Protein AF-A0A8H5P3X4-F1 (afdb_monomer_lite)

Organism: Gibberella subglutinans (NCBI:txid42677)

Foldseek 3Di:
DVVVVVVLVVVQVVVCVVPQWGFPDDDPDTDIDHPPPDDPVNVVVVCVVLVVLVPDDPVPFQQDPPCPSPDTCSDDPVD

Structure (mmCIF, N/CA/C/O backbone):
data_AF-A0A8H5P3X4-F1
#
_entry.id   AF-A0A8H5P3X4-F1
#
loop_
_atom_site.group_PDB
_atom_site.id
_atom_site.type_symbol
_atom_site.label_atom_id
_atom_site.label_alt_id
_atom_site.label_comp_id
_atom_site.label_asym_id
_atom_site.label_entity_id
_atom_site.label_seq_id
_atom_site.pdbx_PDB_ins_code
_atom_site.Cartn_x
_atom_site.Cartn_y
_atom_site.Cartn_z
_atom_site.occupancy
_atom_site.B_iso_or_equiv
_atom_site.auth_seq_id
_atom_site.auth_comp_id
_atom_site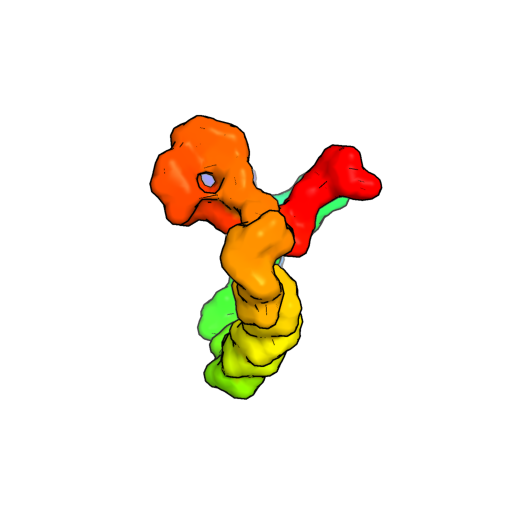.auth_asym_id
_atom_site.auth_atom_id
_atom_site.pdbx_PDB_model_num
ATOM 1 N N . MET A 1 1 ? 27.390 4.798 -10.800 1.00 82.88 1 MET A N 1
ATOM 2 C CA . MET A 1 1 ? 26.125 4.988 -10.052 1.00 82.88 1 MET A CA 1
ATOM 3 C C . MET A 1 1 ? 24.981 5.292 -11.013 1.00 82.88 1 MET A C 1
ATOM 5 O O . MET A 1 1 ? 24.060 4.495 -11.064 1.00 82.88 1 MET A O 1
ATOM 9 N N . ALA A 1 2 ? 25.078 6.339 -11.845 1.00 95.69 2 ALA A N 1
ATOM 10 C CA . ALA A 1 2 ? 24.055 6.661 -12.850 1.00 95.69 2 ALA A CA 1
ATOM 11 C C . ALA A 1 2 ? 23.736 5.504 -13.822 1.00 95.69 2 ALA A C 1
ATOM 13 O O . ALA A 1 2 ? 22.567 5.207 -14.038 1.00 95.69 2 ALA A O 1
ATOM 14 N N . ASP A 1 3 ? 24.750 4.796 -14.336 1.00 98.00 3 ASP A N 1
ATOM 15 C CA . ASP A 1 3 ? 24.527 3.680 -15.273 1.00 98.00 3 ASP A CA 1
ATOM 16 C C . ASP A 1 3 ? 23.718 2.530 -14.660 1.00 98.00 3 ASP A C 1
ATOM 18 O O . ASP A 1 3 ? 22.872 1.944 -15.329 1.00 98.00 3 ASP A O 1
ATOM 22 N N . ALA A 1 4 ? 23.937 2.239 -13.373 1.00 95.12 4 ALA A N 1
ATOM 23 C CA . ALA A 1 4 ? 23.187 1.211 -12.656 1.00 95.12 4 ALA A CA 1
ATOM 24 C C . ALA A 1 4 ? 21.710 1.609 -12.506 1.00 95.12 4 ALA A C 1
ATOM 26 O O . ALA A 1 4 ? 20.835 0.801 -12.799 1.00 95.12 4 ALA A O 1
ATOM 27 N N . CYS A 1 5 ? 21.434 2.872 -12.158 1.00 94.44 5 CYS A N 1
ATOM 28 C CA . CYS A 1 5 ? 20.070 3.405 -12.108 1.00 94.44 5 CYS A CA 1
ATOM 29 C C . CYS A 1 5 ? 19.381 3.343 -13.481 1.00 94.44 5 CYS A C 1
ATOM 31 O O . CYS A 1 5 ? 18.225 2.948 -13.581 1.00 94.44 5 CYS A O 1
ATOM 33 N N . ILE A 1 6 ? 20.086 3.703 -14.558 1.00 96.62 6 ILE A N 1
ATOM 34 C CA . ILE A 1 6 ? 19.537 3.641 -15.922 1.00 96.62 6 ILE A CA 1
ATOM 35 C C . ILE A 1 6 ? 19.232 2.193 -16.317 1.00 96.62 6 ILE A C 1
ATOM 37 O O . ILE A 1 6 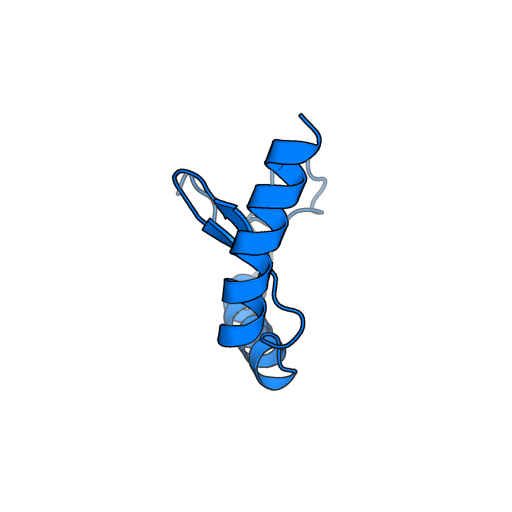? 18.191 1.922 -16.915 1.00 96.62 6 ILE A O 1
ATOM 41 N N . GLN A 1 7 ? 20.126 1.261 -15.986 1.00 95.69 7 GLN A N 1
ATOM 42 C CA . GLN A 1 7 ? 19.921 -0.153 -16.273 1.00 95.69 7 GLN A CA 1
ATOM 43 C C . GLN A 1 7 ? 18.712 -0.714 -15.515 1.00 95.69 7 GLN A C 1
ATOM 45 O O . GLN A 1 7 ? 17.898 -1.419 -16.109 1.00 95.69 7 GLN A O 1
ATOM 50 N N . GLU A 1 8 ? 18.556 -0.362 -14.240 1.00 93.44 8 GLU A N 1
ATOM 51 C CA . GLU A 1 8 ? 17.390 -0.730 -13.436 1.00 93.44 8 GLU A CA 1
ATOM 52 C C . GLU A 1 8 ? 16.088 -0.179 -14.038 1.00 93.44 8 GLU A C 1
ATOM 54 O O . GLU A 1 8 ? 15.125 -0.925 -14.216 1.00 93.44 8 GLU A O 1
ATOM 59 N N . LEU A 1 9 ? 16.070 1.100 -14.432 1.00 94.06 9 LEU A N 1
ATOM 60 C CA . LEU A 1 9 ? 14.903 1.724 -15.063 1.00 94.06 9 LEU A CA 1
ATOM 61 C C . LEU A 1 9 ? 14.499 1.025 -16.365 1.00 94.06 9 LEU A C 1
ATOM 63 O O . LEU A 1 9 ? 13.309 0.843 -16.608 1.00 94.06 9 LEU A O 1
ATOM 67 N N . ARG A 1 10 ? 15.461 0.588 -17.188 1.00 95.19 10 ARG A N 1
ATOM 68 C CA . ARG A 1 10 ? 15.174 -0.173 -18.418 1.00 95.19 10 ARG A CA 1
ATOM 69 C C . ARG A 1 10 ? 14.525 -1.525 -18.129 1.00 95.19 10 ARG A C 1
ATOM 71 O O . ARG A 1 10 ? 13.603 -1.911 -18.836 1.00 95.19 10 ARG A O 1
ATOM 78 N N . ILE A 1 11 ? 14.979 -2.223 -17.088 1.00 92.56 11 ILE A N 1
ATOM 79 C CA . ILE A 1 11 ? 14.378 -3.495 -16.661 1.00 92.56 11 ILE A CA 1
ATOM 80 C C . ILE A 1 11 ? 12.950 -3.259 -16.152 1.00 92.56 11 ILE A C 1
ATOM 82 O O . ILE A 1 11 ? 12.026 -3.977 -16.530 1.00 92.56 11 ILE A O 1
ATOM 86 N N . LYS A 1 12 ? 12.747 -2.225 -15.328 1.00 93.62 12 LYS A N 1
ATOM 87 C CA . LYS A 1 12 ? 11.423 -1.876 -14.792 1.00 93.62 12 LYS A CA 1
ATOM 88 C C . LYS A 1 12 ? 10.461 -1.380 -15.879 1.00 93.62 12 LYS A C 1
ATOM 90 O O . LYS A 1 12 ? 9.262 -1.606 -15.748 1.00 93.62 12 LYS A O 1
ATOM 95 N N . ALA A 1 13 ? 10.965 -0.769 -16.953 1.00 95.19 13 ALA A N 1
ATOM 96 C CA . ALA A 1 13 ? 10.153 -0.345 -18.093 1.00 95.19 13 ALA A CA 1
ATOM 97 C C . ALA A 1 13 ? 9.478 -1.531 -18.807 1.00 95.19 13 ALA A C 1
ATOM 99 O O . ALA A 1 13 ? 8.273 -1.469 -19.029 1.00 95.19 13 ALA A O 1
ATOM 100 N N . ASP A 1 14 ? 10.199 -2.630 -19.074 1.00 94.94 14 ASP A N 1
ATOM 101 C CA . ASP A 1 14 ? 9.605 -3.851 -19.660 1.00 94.94 14 ASP A CA 1
ATOM 102 C C . ASP A 1 14 ? 8.483 -4.415 -18.774 1.00 94.94 14 ASP A C 1
ATOM 104 O O . ASP A 1 14 ? 7.391 -4.748 -19.240 1.00 94.94 14 ASP A O 1
ATOM 108 N N . LEU A 1 15 ? 8.723 -4.467 -17.460 1.00 93.06 15 LEU A N 1
ATOM 109 C CA . LEU A 1 15 ? 7.719 -4.932 -16.507 1.00 93.06 15 LEU A CA 1
ATOM 110 C C . LEU A 1 15 ? 6.476 -4.031 -16.504 1.00 93.06 15 LEU A C 1
ATOM 112 O O . LEU A 1 15 ? 5.351 -4.539 -16.486 1.00 93.06 15 LEU A O 1
ATOM 116 N N . TYR A 1 16 ? 6.667 -2.713 -16.549 1.00 94.69 16 TYR A N 1
ATOM 117 C CA . TYR A 1 16 ? 5.572 -1.753 -16.606 1.00 94.69 16 TYR A CA 1
ATOM 118 C C . TYR A 1 16 ? 4.765 -1.876 -17.900 1.00 94.69 16 TYR A C 1
ATOM 120 O O . TYR A 1 16 ? 3.542 -1.938 -17.830 1.00 94.69 16 TYR A O 1
ATOM 128 N N . GLU A 1 17 ? 5.407 -1.982 -19.066 1.00 95.44 17 GLU A N 1
ATOM 129 C CA . GLU A 1 17 ? 4.702 -2.155 -20.345 1.00 95.44 17 GLU A CA 1
ATOM 130 C C . GLU A 1 17 ? 3.810 -3.403 -20.347 1.00 95.44 17 GLU A C 1
ATOM 132 O O . GLU A 1 17 ? 2.707 -3.391 -20.893 1.00 95.44 17 GLU A O 1
ATOM 137 N N . ARG A 1 18 ? 4.259 -4.475 -19.688 1.00 94.25 18 ARG A N 1
ATOM 138 C CA . ARG A 1 18 ? 3.535 -5.749 -19.629 1.00 94.25 18 ARG A CA 1
ATOM 139 C C . ARG A 1 18 ? 2.419 -5.788 -18.589 1.00 94.25 18 ARG A C 1
ATOM 141 O O . ARG A 1 18 ? 1.481 -6.564 -18.754 1.00 94.25 18 ARG A O 1
ATOM 148 N N . THR A 1 19 ? 2.540 -5.032 -17.497 1.00 93.19 19 THR A N 1
ATOM 149 C CA . THR A 1 19 ? 1.673 -5.201 -16.312 1.00 93.19 19 THR A CA 1
ATOM 150 C C . THR A 1 19 ? 0.968 -3.931 -15.847 1.00 93.19 19 THR A C 1
ATOM 152 O O . THR A 1 19 ? -0.010 -4.019 -15.111 1.00 93.19 19 THR A O 1
ATOM 155 N N . GLY A 1 20 ? 1.453 -2.751 -16.232 1.00 94.56 20 GLY A N 1
ATOM 156 C CA . GLY A 1 20 ? 1.047 -1.469 -15.653 1.00 94.56 20 GLY A CA 1
ATOM 157 C C . GLY A 1 20 ? 1.507 -1.264 -14.201 1.00 94.56 20 GLY A C 1
ATOM 158 O O . GLY A 1 20 ? 1.018 -0.353 -13.530 1.00 94.56 20 GLY A O 1
ATOM 159 N N . LEU A 1 21 ? 2.416 -2.107 -13.694 1.00 94.62 21 LEU A N 1
ATOM 160 C CA . LEU A 1 21 ? 2.917 -2.080 -12.318 1.00 94.62 21 LEU A CA 1
ATOM 161 C C . LEU A 1 21 ? 4.411 -1.745 -12.284 1.00 94.62 21 LEU A C 1
ATOM 163 O O . LEU A 1 21 ? 5.174 -2.174 -13.147 1.00 94.62 21 LEU A O 1
ATOM 167 N N . ILE A 1 22 ? 4.838 -1.007 -11.257 1.00 94.44 22 ILE A N 1
ATOM 168 C CA . ILE A 1 22 ? 6.248 -0.656 -11.032 1.00 94.44 22 ILE A CA 1
ATOM 169 C C . ILE A 1 22 ? 6.669 -1.093 -9.624 1.00 94.44 22 ILE A C 1
ATOM 171 O O . ILE A 1 22 ? 6.099 -0.595 -8.651 1.00 94.44 22 ILE A O 1
ATOM 175 N N . PRO A 1 23 ? 7.682 -1.962 -9.470 1.00 92.06 23 PRO A N 1
ATOM 176 C CA . PRO A 1 23 ? 8.289 -2.241 -8.174 1.00 92.06 23 PRO A CA 1
ATOM 177 C C . PRO A 1 23 ? 9.051 -1.019 -7.660 1.00 92.06 23 PRO A C 1
ATOM 179 O O . PRO A 1 23 ? 10.023 -0.570 -8.275 1.00 92.06 23 PRO A O 1
ATOM 182 N N . VAL A 1 24 ? 8.607 -0.485 -6.523 1.00 91.44 24 VAL A N 1
ATOM 183 C CA . VAL A 1 24 ? 9.247 0.651 -5.834 1.00 91.44 24 VAL A CA 1
ATOM 184 C C . VAL A 1 24 ? 10.092 0.209 -4.640 1.00 91.44 24 VAL A C 1
ATOM 186 O O . VAL A 1 24 ? 10.966 0.947 -4.200 1.00 91.44 24 VAL A O 1
ATOM 189 N N . TYR A 1 25 ? 9.862 -1.009 -4.150 1.00 90.38 25 TYR A N 1
ATOM 190 C CA . TYR A 1 25 ? 10.710 -1.695 -3.183 1.00 90.38 25 TYR A CA 1
ATOM 191 C C . TYR A 1 25 ? 10.744 -3.173 -3.562 1.00 90.38 25 TYR A C 1
ATOM 193 O O . TYR A 1 25 ? 9.683 -3.780 -3.679 1.00 90.38 25 TYR A O 1
ATOM 201 N N . ASP A 1 26 ? 11.923 -3.729 -3.816 1.00 85.19 26 ASP A N 1
ATOM 202 C CA . ASP A 1 26 ? 12.118 -5.077 -4.358 1.00 85.19 26 ASP A CA 1
ATOM 203 C C . ASP A 1 26 ? 13.255 -5.812 -3.631 1.00 85.19 26 ASP A C 1
ATOM 205 O O . ASP A 1 26 ? 14.302 -6.119 -4.196 1.00 85.19 26 ASP A O 1
ATOM 209 N N . TYR A 1 27 ? 13.034 -6.108 -2.344 1.00 86.31 27 TYR A N 1
ATOM 210 C CA . TYR A 1 27 ? 13.971 -6.885 -1.522 1.00 86.31 27 TYR A CA 1
ATOM 211 C C . TYR A 1 27 ? 13.338 -8.199 -1.031 1.00 86.31 27 TYR A C 1
ATOM 213 O O . TYR A 1 27 ? 12.927 -9.030 -1.837 1.00 86.31 27 TYR A O 1
ATOM 221 N N . SER A 1 28 ? 13.236 -8.412 0.283 1.00 90.06 28 SER A N 1
ATOM 222 C CA . SER A 1 28 ? 12.567 -9.577 0.883 1.00 90.06 28 SER A CA 1
ATOM 223 C C . SER A 1 28 ? 11.041 -9.539 0.742 1.00 90.06 28 SER A C 1
ATOM 225 O O . SER A 1 28 ? 10.387 -10.573 0.845 1.00 90.06 28 SER A O 1
ATOM 227 N N . ALA A 1 29 ? 10.483 -8.355 0.494 1.00 86.94 29 ALA A N 1
ATOM 228 C CA . ALA A 1 29 ? 9.097 -8.123 0.122 1.00 86.94 29 ALA A CA 1
ATOM 229 C C . ALA A 1 29 ? 9.056 -7.114 -1.031 1.00 86.94 29 ALA A C 1
ATOM 231 O O . ALA A 1 29 ? 9.958 -6.279 -1.163 1.00 86.94 29 ALA A O 1
ATOM 232 N N . ALA A 1 30 ? 8.008 -7.197 -1.852 1.00 87.56 30 ALA A N 1
ATOM 233 C CA . ALA A 1 30 ? 7.803 -6.290 -2.969 1.00 87.56 30 ALA A CA 1
ATOM 234 C C . ALA A 1 30 ? 6.688 -5.284 -2.660 1.00 87.56 30 ALA A C 1
ATOM 236 O O . ALA A 1 30 ? 5.577 -5.678 -2.308 1.00 87.56 30 ALA A O 1
ATOM 237 N N . VAL A 1 31 ? 6.967 -3.994 -2.844 1.00 92.75 31 VAL A N 1
ATOM 238 C CA . VAL A 1 31 ? 5.942 -2.945 -2.908 1.00 92.75 31 VAL A CA 1
ATOM 239 C C . VAL A 1 31 ? 5.792 -2.534 -4.363 1.00 92.75 31 VAL A C 1
ATOM 241 O O . VAL A 1 31 ? 6.758 -2.117 -5.008 1.00 92.75 31 VAL A O 1
ATOM 244 N N . LEU A 1 32 ? 4.573 -2.664 -4.878 1.00 93.31 32 LEU A N 1
ATOM 245 C CA . LEU A 1 32 ? 4.225 -2.319 -6.249 1.00 93.31 32 LEU A CA 1
ATOM 246 C C . LEU A 1 32 ? 3.416 -1.029 -6.266 1.00 93.31 32 LEU A C 1
ATOM 248 O O . LEU A 1 32 ? 2.490 -0.843 -5.479 1.00 93.31 32 LEU A O 1
ATOM 252 N N . LYS A 1 33 ? 3.739 -0.160 -7.215 1.00 94.50 33 LYS A N 1
ATOM 253 C CA . LYS A 1 33 ? 2.958 1.020 -7.548 1.00 94.50 33 LYS A CA 1
ATOM 254 C C . LYS A 1 33 ? 2.118 0.740 -8.788 1.00 94.50 33 LYS A C 1
ATOM 256 O O . LYS A 1 33 ? 2.618 0.188 -9.766 1.00 94.50 33 LYS A O 1
ATOM 261 N N . SER A 1 34 ? 0.865 1.182 -8.759 1.00 94.06 34 SER A N 1
ATOM 262 C CA . SER A 1 34 ? -0.044 1.197 -9.905 1.00 94.06 34 SER A CA 1
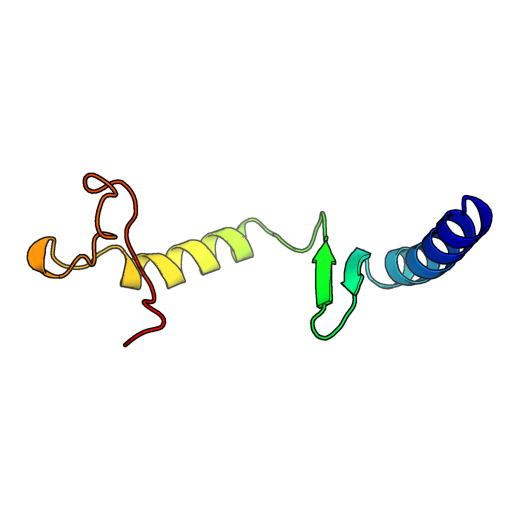ATOM 263 C C . SER A 1 34 ? -0.846 2.491 -9.904 1.00 94.06 34 SER A C 1
ATOM 265 O O . SER A 1 34 ? -1.274 2.934 -8.842 1.00 94.06 34 SER A O 1
ATOM 267 N N . ASP A 1 35 ? -1.069 3.069 -11.084 1.00 91.94 35 ASP A N 1
ATOM 268 C CA . ASP A 1 35 ? -1.972 4.220 -11.250 1.00 91.94 35 ASP A CA 1
ATOM 269 C C . ASP A 1 35 ? -3.416 3.813 -11.553 1.00 91.94 35 ASP A C 1
ATOM 271 O O . ASP A 1 35 ? -4.307 4.656 -11.552 1.00 91.94 35 ASP A O 1
ATOM 275 N N . THR A 1 36 ? -3.651 2.537 -11.861 1.00 91.19 36 THR A N 1
ATOM 276 C CA . THR A 1 36 ? -4.909 2.080 -12.467 1.00 91.19 36 THR A CA 1
ATOM 277 C C . THR A 1 36 ? -5.582 0.955 -11.696 1.00 91.19 36 THR A C 1
ATOM 279 O O . THR A 1 36 ? -6.782 0.758 -11.858 1.00 91.19 36 THR A O 1
ATOM 282 N N . ILE A 1 37 ? -4.851 0.228 -10.841 1.00 92.25 37 ILE A N 1
ATOM 283 C CA . ILE A 1 37 ? -5.407 -0.924 -10.114 1.00 92.25 37 ILE A CA 1
ATOM 284 C C . ILE A 1 37 ? -6.503 -0.521 -9.117 1.00 92.25 37 ILE A C 1
ATOM 286 O O . ILE A 1 37 ? -7.383 -1.320 -8.810 1.00 92.25 37 ILE A O 1
ATOM 290 N N . MET A 1 38 ? -6.460 0.714 -8.610 1.00 93.50 38 MET A N 1
ATOM 291 C CA . MET A 1 38 ? -7.419 1.225 -7.637 1.00 93.50 38 MET A CA 1
ATOM 292 C C . MET A 1 38 ? -8.652 1.793 -8.348 1.00 93.50 38 MET A C 1
ATOM 294 O O . MET A 1 38 ? -8.730 2.994 -8.606 1.00 93.50 38 MET A O 1
ATOM 298 N N . THR A 1 39 ? -9.619 0.934 -8.675 1.00 96.00 39 THR A N 1
ATOM 299 C CA . THR A 1 39 ? -10.914 1.393 -9.203 1.00 96.00 39 THR A CA 1
ATOM 300 C C . THR A 1 39 ? -11.790 1.976 -8.093 1.00 96.00 39 THR A C 1
ATOM 302 O O . THR A 1 39 ? -11.569 1.715 -6.907 1.00 96.00 39 THR A O 1
ATOM 305 N N . ALA A 1 40 ? -12.814 2.752 -8.462 1.00 96.62 40 ALA A N 1
ATOM 306 C CA . ALA A 1 40 ? -13.773 3.288 -7.496 1.00 96.62 40 ALA A CA 1
ATOM 307 C C . ALA A 1 40 ? -14.513 2.165 -6.747 1.00 96.62 40 ALA A C 1
ATOM 309 O O . ALA A 1 40 ? -14.752 2.270 -5.546 1.00 96.62 40 ALA A O 1
ATOM 310 N N . GLU A 1 41 ? -14.830 1.070 -7.441 1.00 97.81 41 GLU A N 1
ATOM 311 C CA . GLU A 1 41 ? -15.461 -0.117 -6.866 1.00 97.81 41 GLU A CA 1
ATOM 312 C C . GLU A 1 41 ? -14.529 -0.821 -5.879 1.00 97.81 41 GLU A C 1
ATOM 314 O O . GLU A 1 41 ? -14.959 -1.155 -4.776 1.00 97.81 41 GLU A O 1
ATOM 319 N N . LEU A 1 42 ? -13.252 -1.008 -6.238 1.00 96.88 42 LEU A N 1
ATOM 320 C CA . LEU A 1 42 ? -12.272 -1.612 -5.338 1.00 96.88 42 LEU A CA 1
ATOM 321 C C . LEU A 1 42 ? -12.078 -0.744 -4.092 1.00 96.88 42 LEU A C 1
ATOM 323 O O . LEU A 1 42 ? -12.183 -1.256 -2.979 1.00 96.88 42 LEU A O 1
ATOM 327 N N . ALA A 1 43 ? -11.876 0.564 -4.267 1.00 96.06 43 ALA A N 1
ATOM 328 C CA . ALA A 1 43 ? -11.729 1.504 -3.160 1.00 96.06 43 ALA A CA 1
ATOM 329 C C . ALA A 1 43 ? -12.939 1.458 -2.216 1.00 96.06 43 ALA A C 1
ATOM 331 O O . ALA A 1 43 ? -12.770 1.353 -1.002 1.00 96.06 43 ALA A O 1
ATOM 332 N N . LYS A 1 44 ? -14.156 1.459 -2.773 1.00 97.62 44 LYS A N 1
ATOM 333 C CA . LYS A 1 44 ? -15.391 1.332 -1.997 1.00 97.62 44 LYS A CA 1
ATOM 334 C C . LYS A 1 44 ? -15.456 0.002 -1.244 1.00 97.62 44 LYS A C 1
ATOM 336 O O . LYS A 1 44 ? -15.753 0.006 -0.055 1.00 97.62 44 LYS A O 1
ATOM 341 N N . SER A 1 45 ? -15.135 -1.115 -1.897 1.00 97.50 45 SER A N 1
ATOM 342 C CA . SER A 1 45 ? -15.168 -2.435 -1.254 1.00 97.50 45 SER A CA 1
ATOM 343 C C . SER A 1 45 ? -14.178 -2.549 -0.089 1.00 97.50 45 SER A C 1
ATOM 345 O O . SER A 1 45 ? -14.507 -3.125 0.945 1.00 97.50 45 SER A O 1
ATOM 347 N N . LEU A 1 46 ? -12.989 -1.948 -0.219 1.00 95.94 46 LEU A N 1
ATOM 348 C CA . LEU A 1 46 ? -11.988 -1.904 0.846 1.00 95.94 46 LEU A CA 1
ATOM 349 C C . LEU A 1 46 ? -12.469 -1.046 2.019 1.00 95.94 46 LEU A C 1
ATOM 351 O O . LEU A 1 46 ? -12.353 -1.471 3.164 1.00 95.94 46 LEU A O 1
ATOM 355 N N . GLN A 1 47 ? -13.051 0.125 1.744 1.00 95.62 47 GLN A N 1
ATOM 356 C CA . GLN A 1 47 ? -13.636 0.981 2.780 1.00 95.62 47 GLN A CA 1
ATOM 357 C C . GLN A 1 47 ? -14.765 0.264 3.529 1.00 95.62 47 GLN A C 1
ATOM 359 O O . GLN A 1 47 ? -14.791 0.281 4.754 1.00 95.62 47 GLN A O 1
ATOM 364 N N . GLU A 1 48 ? -15.673 -0.404 2.815 1.00 96.12 48 GLU A N 1
ATOM 365 C CA . GLU A 1 48 ? -16.768 -1.170 3.421 1.00 96.12 48 GLU A CA 1
ATOM 366 C C . GLU A 1 48 ? -16.255 -2.333 4.281 1.00 96.12 48 GLU A C 1
ATOM 368 O O . GLU A 1 48 ? -16.781 -2.566 5.368 1.00 96.12 48 GLU A O 1
ATOM 373 N N . ALA A 1 49 ? -15.209 -3.032 3.831 1.00 94.75 49 ALA A N 1
ATOM 374 C CA . ALA A 1 49 ? -14.599 -4.120 4.589 1.00 94.75 49 ALA A CA 1
ATOM 375 C C . ALA A 1 49 ? -13.913 -3.626 5.876 1.00 94.75 49 ALA A C 1
ATOM 377 O O . ALA A 1 49 ? -14.036 -4.266 6.919 1.00 94.75 49 ALA A O 1
ATOM 378 N N . VAL A 1 50 ? -13.218 -2.485 5.814 1.00 93.25 50 VAL A N 1
ATOM 379 C CA . VAL A 1 50 ? -12.526 -1.888 6.970 1.00 93.25 50 VAL A CA 1
ATOM 380 C C . VAL A 1 50 ? -13.508 -1.261 7.958 1.00 93.25 50 VAL A C 1
ATOM 382 O O . VAL A 1 50 ? -13.283 -1.336 9.161 1.00 93.25 50 VAL A O 1
ATOM 385 N N . LYS A 1 51 ? -14.635 -0.726 7.481 1.00 94.00 51 LYS A N 1
ATOM 386 C CA . LYS A 1 51 ? -15.643 -0.062 8.315 1.00 94.00 51 LYS A CA 1
ATOM 387 C C . LYS A 1 51 ? -16.158 -0.931 9.466 1.00 94.00 51 LYS A C 1
ATOM 389 O O . LYS A 1 51 ? -16.441 -0.413 10.536 1.00 94.00 51 LYS A O 1
ATOM 394 N N . ILE A 1 52 ? -16.224 -2.251 9.285 1.00 91.75 52 ILE A N 1
ATOM 395 C CA . ILE A 1 52 ? -16.628 -3.198 10.342 1.00 91.75 52 ILE A CA 1
ATOM 396 C C . ILE A 1 52 ? -15.648 -3.174 11.531 1.00 91.75 52 ILE A C 1
ATOM 398 O O . ILE A 1 52 ? -16.049 -3.436 12.662 1.00 91.75 52 ILE A O 1
ATOM 402 N N . LEU A 1 53 ? -14.375 -2.862 11.279 1.00 90.50 53 LEU A N 1
ATOM 403 C CA . LEU A 1 53 ? -13.335 -2.739 12.302 1.00 90.50 53 LEU A CA 1
ATOM 404 C C . LEU A 1 53 ? -13.367 -1.364 12.993 1.00 90.50 53 LEU A C 1
ATOM 406 O O . LEU A 1 53 ? -12.983 -1.258 14.152 1.00 90.50 53 LEU A O 1
ATOM 410 N N . GLU A 1 54 ? -13.824 -0.323 12.293 1.00 91.44 54 GLU A N 1
ATOM 411 C CA . GLU A 1 54 ? -13.905 1.055 12.803 1.00 91.44 54 GLU A CA 1
ATOM 412 C C . GLU A 1 54 ? -15.200 1.325 13.594 1.00 91.44 54 GLU A C 1
ATOM 414 O O . GLU A 1 54 ? -15.167 1.969 14.647 1.00 91.44 54 GLU A O 1
ATOM 419 N N . ASP A 1 55 ? -16.335 0.809 13.109 1.00 92.19 55 ASP A N 1
ATOM 420 C CA . ASP A 1 55 ? -17.688 1.025 13.646 1.00 92.19 55 ASP A CA 1
ATOM 421 C C . ASP A 1 55 ? -18.001 0.094 14.837 1.00 92.19 55 ASP A C 1
ATOM 423 O O . ASP A 1 55 ? -19.041 -0.570 14.900 1.00 92.19 55 ASP A O 1
ATOM 427 N N . ILE A 1 56 ? -17.088 0.038 15.805 1.00 91.88 56 ILE A N 1
ATOM 428 C CA . ILE A 1 56 ? -17.275 -0.665 17.081 1.00 91.88 56 ILE A CA 1
ATOM 429 C C . ILE A 1 56 ? -17.723 0.302 18.182 1.00 91.88 56 ILE A C 1
ATOM 431 O O . ILE A 1 56 ? -17.640 1.524 18.035 1.00 91.88 56 ILE A O 1
ATOM 435 N N . ALA A 1 57 ? -18.226 -0.229 19.302 1.00 94.19 57 ALA A N 1
ATOM 436 C CA . ALA A 1 57 ? -18.644 0.616 20.418 1.00 94.19 57 ALA A CA 1
ATOM 437 C C . ALA A 1 57 ? -17.457 1.471 20.924 1.00 94.19 57 ALA A C 1
ATOM 439 O O . ALA A 1 57 ? -16.334 0.962 20.967 1.00 94.19 57 ALA A O 1
ATOM 440 N N . PRO A 1 58 ? -17.661 2.744 21.325 1.00 91.69 58 PRO A N 1
ATOM 441 C CA . PRO A 1 58 ? -16.570 3.642 21.726 1.00 91.69 58 PRO A CA 1
ATOM 442 C C . PRO A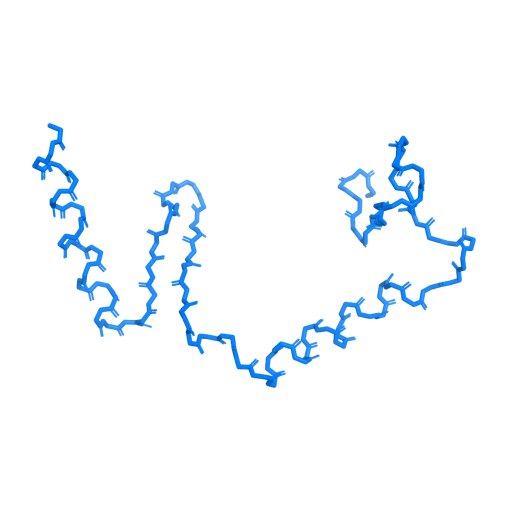 1 58 ? -15.667 3.085 22.832 1.00 91.69 58 PRO A C 1
ATOM 444 O O . PRO A 1 58 ? -14.483 3.401 22.891 1.00 91.69 58 PRO A O 1
ATOM 447 N N . GLU A 1 59 ? -16.216 2.243 23.707 1.00 92.31 59 GLU A N 1
ATOM 448 C CA . GLU A 1 59 ? -15.496 1.590 24.803 1.00 92.31 59 GLU A CA 1
ATOM 449 C C . GLU A 1 59 ? -14.568 0.463 24.325 1.00 92.31 59 GLU A C 1
ATOM 451 O O . GLU A 1 59 ? -13.692 0.03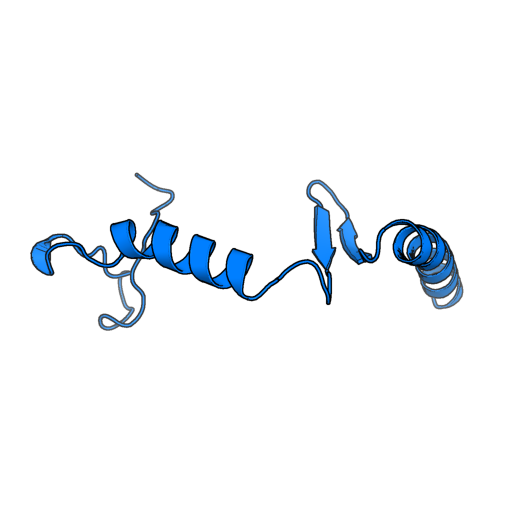6 25.074 1.00 92.31 59 GLU A O 1
ATOM 456 N N . GLN A 1 60 ? -14.769 -0.027 23.100 1.00 91.31 60 GLN A N 1
ATOM 457 C CA . GLN A 1 60 ? -13.982 -1.086 22.465 1.00 91.31 60 GLN A CA 1
ATOM 458 C C . GLN A 1 60 ? -12.918 -0.541 21.505 1.00 91.31 60 GLN A C 1
ATOM 460 O O . GLN A 1 60 ? -12.101 -1.313 21.012 1.00 91.31 60 GLN A O 1
ATOM 465 N N . GLN A 1 61 ? -12.925 0.766 21.227 1.00 91.94 61 GLN A N 1
ATOM 466 C CA . GLN A 1 61 ? -11.944 1.406 20.355 1.00 91.94 61 GLN A CA 1
ATOM 467 C C . GLN A 1 61 ? -10.545 1.384 20.982 1.00 91.94 61 GLN A C 1
ATOM 469 O O . GLN A 1 61 ? -10.326 1.951 22.057 1.00 91.94 61 GLN A O 1
ATOM 474 N N . ASP A 1 62 ? -9.596 0.761 20.283 1.00 91.56 62 ASP A N 1
ATOM 475 C CA . ASP A 1 62 ? -8.197 0.657 20.701 1.00 91.56 62 ASP A CA 1
ATOM 476 C C . ASP A 1 62 ? -7.405 1.899 20.273 1.00 91.56 62 ASP A C 1
ATOM 478 O O . ASP A 1 62 ? -6.826 1.981 19.190 1.00 91.56 62 ASP A O 1
ATOM 482 N N . TRP A 1 63 ? -7.455 2.942 21.097 1.00 92.94 63 TRP A N 1
ATOM 483 C CA . TRP A 1 63 ? -6.734 4.181 20.820 1.00 92.94 63 TRP A CA 1
ATOM 484 C C . TRP A 1 63 ? -5.250 4.038 21.142 1.00 92.94 63 TRP A C 1
ATOM 486 O O . TRP A 1 63 ? -4.879 3.802 22.294 1.00 92.94 63 TRP A O 1
ATOM 496 N N . HIS A 1 64 ? -4.401 4.325 20.154 1.00 92.19 64 HIS A N 1
ATOM 497 C CA . HIS A 1 64 ? -2.958 4.215 20.297 1.00 92.19 64 HIS A CA 1
ATOM 498 C C . HIS A 1 64 ? -2.445 5.056 21.483 1.00 92.19 64 HIS A C 1
ATOM 500 O O . HIS A 1 64 ? -2.778 6.254 21.575 1.00 92.19 64 HIS A O 1
ATOM 506 N N . PRO A 1 65 ? -1.616 4.493 22.383 1.00 92.88 65 PRO A N 1
ATOM 507 C CA . PRO A 1 65 ? -1.078 5.217 23.529 1.00 92.88 65 PRO A CA 1
ATOM 508 C C . PRO A 1 65 ? -0.354 6.508 23.126 1.00 92.88 65 PRO A C 1
ATOM 510 O O . PRO A 1 65 ? 0.450 6.536 22.200 1.00 92.88 65 PRO A O 1
ATOM 513 N N . GLY A 1 66 ? -0.636 7.608 23.829 1.00 93.75 66 GLY A N 1
ATOM 514 C CA . GLY A 1 66 ? -0.015 8.909 23.549 1.00 93.75 66 GLY A CA 1
ATOM 515 C C . GLY A 1 66 ? -0.538 9.632 22.300 1.00 93.75 66 GLY A C 1
ATOM 516 O O . GLY A 1 66 ? -0.055 10.720 21.998 1.00 93.75 66 GLY A O 1
ATOM 517 N N . SER A 1 67 ? -1.543 9.088 21.601 1.00 93.50 67 SER A N 1
ATOM 518 C CA . SER A 1 67 ? -2.114 9.719 20.400 1.00 93.50 67 SER A CA 1
ATOM 519 C C . SER A 1 67 ? -3.136 10.824 20.676 1.00 93.50 67 SER A C 1
ATOM 521 O O . SER A 1 67 ? -3.549 11.499 19.736 1.00 93.50 67 SER A O 1
ATOM 523 N N . ASP A 1 68 ? -3.576 11.012 21.927 1.00 95.19 68 ASP A N 1
ATOM 524 C CA . ASP A 1 68 ? -4.686 11.924 22.261 1.00 95.19 68 ASP A CA 1
ATOM 525 C C . ASP A 1 68 ? -5.965 11.586 21.462 1.00 95.19 68 ASP A C 1
ATOM 527 O O . ASP A 1 68 ? -6.652 12.460 20.937 1.00 95.19 68 ASP A O 1
ATOM 531 N N . ARG A 1 69 ? -6.244 10.277 21.325 1.00 91.62 69 ARG A N 1
ATOM 532 C CA . ARG A 1 69 ? -7.368 9.707 20.556 1.00 91.62 69 ARG A CA 1
ATOM 533 C C . ARG A 1 69 ? -7.400 10.150 19.087 1.00 91.62 69 ARG A C 1
ATOM 535 O O . ARG A 1 69 ? -8.457 10.442 18.536 1.00 91.62 69 ARG A O 1
ATOM 542 N N . LYS A 1 70 ? -6.227 10.229 18.454 1.00 92.38 70 LYS A N 1
ATOM 543 C CA . LYS A 1 70 ? -6.087 10.588 17.026 1.00 92.38 70 LYS A CA 1
ATOM 544 C C . LYS A 1 70 ? -5.680 9.416 16.147 1.00 92.38 70 LYS A C 1
ATOM 546 O O . LYS A 1 70 ? -5.774 9.522 14.929 1.00 92.38 70 LYS A O 1
ATOM 551 N N . VAL A 1 71 ? -5.216 8.327 16.751 1.00 92.62 71 VAL A N 1
ATOM 552 C CA . VAL A 1 71 ? -4.783 7.120 16.046 1.00 92.62 71 VAL A CA 1
ATOM 553 C C . VAL A 1 71 ? -5.526 5.939 16.653 1.00 92.62 71 VAL A C 1
ATOM 555 O O . VAL A 1 71 ? -5.362 5.665 17.841 1.00 92.62 71 VAL A O 1
ATOM 558 N N . LEU A 1 72 ? -6.380 5.309 15.849 1.00 91.75 72 LEU A N 1
ATOM 559 C CA . LEU A 1 72 ? -7.142 4.117 16.208 1.00 91.75 72 LEU A CA 1
ATOM 560 C C . LEU A 1 72 ? -6.434 2.894 15.620 1.00 91.75 72 LEU A C 1
ATOM 562 O O . LEU A 1 72 ? -6.246 2.818 14.404 1.00 91.75 72 LEU A O 1
ATOM 566 N N . ASP A 1 73 ? -6.050 1.954 16.473 1.00 92.06 73 ASP A N 1
ATOM 567 C CA . ASP A 1 73 ? -5.402 0.716 16.064 1.00 92.06 73 ASP A CA 1
ATOM 568 C C . ASP A 1 73 ? -6.481 -0.294 15.634 1.00 92.06 73 ASP A C 1
ATOM 570 O O . ASP A 1 73 ? -7.199 -0.863 16.449 1.00 92.06 73 ASP A O 1
ATOM 574 N N . LEU A 1 74 ? -6.624 -0.511 14.320 1.00 90.69 74 LEU A N 1
ATOM 575 C CA . LEU A 1 74 ? -7.586 -1.491 13.778 1.00 90.69 74 LEU A CA 1
ATOM 576 C C . LEU A 1 74 ? -7.076 -2.935 13.875 1.00 90.69 74 LEU A C 1
ATOM 578 O O . LEU A 1 74 ? -7.858 -3.882 13.907 1.00 90.69 74 LEU A O 1
ATOM 582 N N . VAL A 1 75 ? -5.751 -3.098 13.889 1.00 83.62 75 VAL A N 1
ATOM 583 C CA . VAL A 1 75 ? -5.048 -4.367 14.089 1.00 83.62 75 VAL A CA 1
ATOM 584 C C . VAL A 1 75 ? -3.809 -4.065 14.923 1.00 83.62 75 VAL A C 1
ATOM 586 O O . VAL A 1 75 ? -2.885 -3.411 14.438 1.00 83.62 75 VAL A O 1
ATOM 589 N N . HIS A 1 76 ? -3.776 -4.538 16.167 1.00 77.31 76 HIS A N 1
ATOM 590 C CA . HIS A 1 76 ? -2.639 -4.320 17.056 1.00 77.31 76 HIS A CA 1
ATOM 591 C C . HIS A 1 76 ? -1.674 -5.525 16.986 1.00 77.31 76 HIS A C 1
ATOM 593 O O . HIS A 1 76 ? -2.082 -6.630 17.337 1.00 77.31 76 HIS A O 1
ATOM 599 N N . PRO A 1 77 ? -0.395 -5.368 16.575 1.00 69.50 77 PRO A N 1
ATOM 600 C CA . PRO A 1 77 ? 0.542 -6.487 16.363 1.00 69.50 77 PRO A CA 1
ATOM 601 C C . PRO A 1 77 ? 0.871 -7.324 17.607 1.00 69.50 77 PRO A C 1
ATOM 603 O O . PRO A 1 77 ? 1.472 -8.388 17.491 1.00 69.50 77 PRO A O 1
ATOM 606 N N . SER A 1 78 ? 0.553 -6.801 18.791 1.00 68.94 78 SER A N 1
ATOM 607 C CA . SER A 1 78 ? 0.776 -7.472 20.078 1.00 68.94 78 SER A CA 1
ATOM 608 C C . SER A 1 78 ? -0.449 -8.227 20.616 1.00 68.94 78 SER A C 1
ATOM 610 O O . SER A 1 78 ? -0.353 -8.769 21.717 1.00 68.94 78 SER A O 1
ATOM 612 N N . LEU A 1 79 ? -1.581 -8.210 19.898 1.00 56.53 79 LEU A N 1
ATOM 613 C CA . LEU A 1 79 ? -2.717 -9.117 20.126 1.00 56.53 79 LEU A CA 1
ATOM 614 C C . LEU A 1 79 ? -2.454 -10.459 19.431 1.00 56.53 79 LEU A C 1
ATOM 616 O O . LEU A 1 79 ? -2.817 -11.495 20.032 1.00 56.53 79 LEU A O 1
#

InterPro domains:
  IPR025340 Protein of unknown function DUF4246 [PTHR33119] (1-79)
  IPR049192 Domain of unknown function DUF4246, C-terminal [PF14033] (1-79)

pLDDT: mean 91.79, std 6.42, ran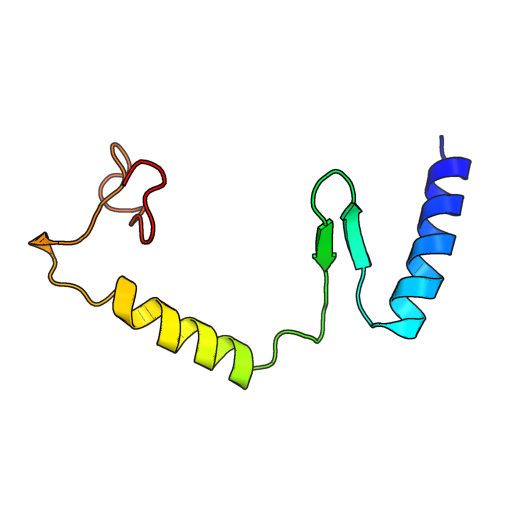ge [56.53, 98.0]

Secondary structure (DSSP, 8-state):
-HHHHHHHHHHHHHHHHHHSEEEEEESSSEEEEESSS--HHHHHHHHHHHHHHHSS-GGG--BPTTSSS--B-SS-TT-

Radius of gyration: 19.31 Å; chains: 1; bounding box: 45×22×45 Å

Sequence (79 aa):
MADACIQELRIKADLYERTGLIPVYDYSAAVLKSDTIMTAELAKSLQEAVKILEDIAPEQQDWHPGSDRKVLDLVHPSL